Protein AF-A0A2D7XAL8-F1 (afdb_monomer)

Secondary structure (DSSP, 8-state):
-------TT--TTS-EEEEEEE--HHHHHTTSPTT-EE-SSSEEEEEEEEEEETTEEEEEEEEEEEEEETTEEEEEEEEEE-

Foldseek 3Di:
DPPPPQPVVRQPPWDKDKDKDADDPVVLQVLDDPQKDADDGRIKIWIWTWGDDPNDTDTKIWIWGWIDHPNRTDIDTSDMDD

Radius of gyration: 15.33 Å; Cα contacts (8 Å, |Δi|>4): 145; chains: 1; bounding box: 44×19×36 Å

Mean predicted aligned error: 5.29 Å

pLDDT: mean 90.18, std 12.81, range [41.91, 98.5]

Sequence (82 aa):
MSEHLTQPGETGGWPKLKVSYRTDPEKIAALLPPGLEPSGDPIVQINVYCVPILGEPEYGVSTKIGASFNGIDGLFCVGMGI

Structure (mmCIF, N/CA/C/O backbone):
data_AF-A0A2D7XAL8-F1
#
_entry.id   AF-A0A2D7XAL8-F1
#
loop_
_atom_site.group_PDB
_atom_site.id
_atom_site.type_symbol
_atom_site.label_atom_id
_atom_site.label_alt_id
_atom_site.label_comp_id
_atom_site.label_asym_id
_atom_site.label_entity_id
_atom_site.label_seq_id
_atom_site.pdbx_PDB_ins_code
_atom_site.Cartn_x
_atom_site.Cartn_y
_atom_site.Cartn_z
_atom_site.occupancy
_atom_site.B_iso_or_equiv
_atom_site.auth_seq_id
_atom_site.auth_comp_id
_atom_site.auth_asym_id
_atom_site.auth_atom_id
_atom_site.pdbx_PDB_model_num
ATOM 1 N N . MET A 1 1 ? 29.167 8.681 -19.697 1.00 41.91 1 MET A N 1
ATOM 2 C CA . MET A 1 1 ? 27.804 8.750 -19.132 1.00 41.91 1 MET A CA 1
ATOM 3 C C . MET A 1 1 ? 27.898 8.198 -17.726 1.00 41.91 1 MET A C 1
ATOM 5 O O . MET A 1 1 ? 28.354 7.075 -17.594 1.00 41.91 1 MET A O 1
ATOM 9 N N . SER A 1 2 ? 27.605 8.991 -16.695 1.00 47.41 2 SER A N 1
ATOM 10 C CA . SER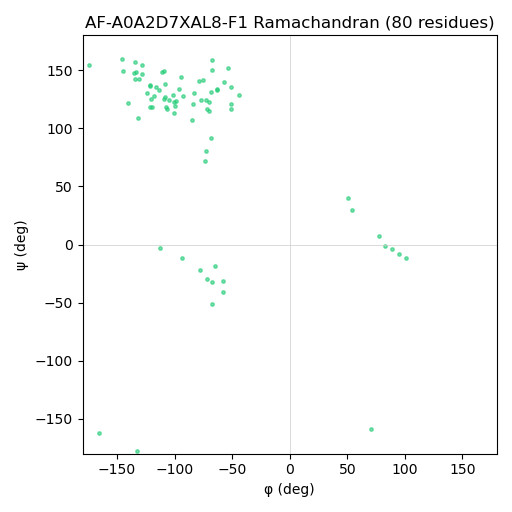 A 1 2 ? 27.585 8.464 -15.327 1.00 47.41 2 SER A CA 1
ATOM 11 C C . SER A 1 2 ? 26.374 7.548 -15.215 1.00 47.41 2 SER A C 1
ATOM 13 O O . SER A 1 2 ? 25.253 8.035 -15.366 1.00 47.41 2 SER A O 1
ATOM 15 N N . GLU A 1 3 ? 26.587 6.249 -15.011 1.00 55.50 3 GLU A N 1
ATOM 16 C CA . GLU A 1 3 ? 25.506 5.327 -14.666 1.00 55.50 3 GLU A CA 1
ATOM 17 C C . GLU A 1 3 ? 24.738 5.916 -13.478 1.00 55.50 3 GLU A C 1
ATOM 19 O O . GLU A 1 3 ? 25.302 6.140 -12.406 1.00 55.50 3 GLU A O 1
ATOM 24 N N . HIS A 1 4 ? 23.459 6.233 -13.678 1.00 56.91 4 HIS A N 1
ATOM 25 C CA . HIS A 1 4 ? 22.538 6.419 -12.565 1.00 56.91 4 HIS A CA 1
ATOM 26 C C . HIS A 1 4 ? 22.254 5.027 -12.008 1.00 56.91 4 HIS A C 1
ATOM 28 O O . HIS A 1 4 ? 21.261 4.396 -12.357 1.00 56.91 4 HIS A O 1
ATOM 34 N N . LEU A 1 5 ? 23.177 4.525 -11.189 1.00 57.06 5 LEU A N 1
ATOM 35 C CA . LEU A 1 5 ? 22.945 3.355 -10.357 1.00 57.06 5 LEU A CA 1
ATOM 36 C C . LEU A 1 5 ? 21.914 3.779 -9.308 1.00 57.06 5 LEU A C 1
ATOM 38 O O . LEU A 1 5 ? 22.264 4.338 -8.269 1.00 57.06 5 LEU A O 1
ATOM 42 N N . THR A 1 6 ? 20.630 3.578 -9.611 1.00 63.03 6 THR A N 1
ATOM 43 C CA . THR A 1 6 ? 19.581 3.512 -8.589 1.00 63.03 6 THR A CA 1
ATOM 44 C C . THR A 1 6 ? 20.110 2.650 -7.447 1.00 63.03 6 THR A C 1
ATOM 46 O O . THR A 1 6 ? 20.649 1.567 -7.694 1.00 63.03 6 THR A O 1
ATOM 49 N N . GLN A 1 7 ? 20.038 3.154 -6.211 1.00 72.81 7 GLN A N 1
ATOM 50 C CA . GLN A 1 7 ? 20.509 2.402 -5.047 1.00 72.81 7 GLN A CA 1
ATOM 51 C C . GLN A 1 7 ? 19.829 1.020 -5.019 1.00 72.81 7 GLN A C 1
ATOM 53 O O . GLN A 1 7 ? 18.723 0.884 -5.542 1.00 72.81 7 GLN A O 1
ATOM 58 N N . PRO A 1 8 ? 20.446 -0.024 -4.442 1.00 71.19 8 PRO A N 1
ATOM 59 C CA . PRO A 1 8 ? 19.788 -1.322 -4.324 1.00 71.19 8 PRO A CA 1
ATOM 60 C C . PRO A 1 8 ? 18.385 -1.186 -3.708 1.00 71.19 8 PRO A C 1
ATOM 62 O O . PRO A 1 8 ? 18.241 -0.670 -2.602 1.00 71.19 8 PRO A O 1
ATOM 65 N N . GLY A 1 9 ? 17.354 -1.621 -4.440 1.00 69.00 9 GLY A N 1
ATOM 66 C CA . GLY A 1 9 ? 15.948 -1.501 -4.028 1.00 69.00 9 GLY A CA 1
ATOM 67 C C . GLY A 1 9 ? 15.285 -0.144 -4.311 1.00 69.00 9 GLY A C 1
ATOM 68 O O . GLY A 1 9 ? 14.093 0.013 -4.041 1.00 69.00 9 GLY A O 1
ATOM 69 N N . GLU A 1 10 ? 16.008 0.824 -4.879 1.00 77.75 10 GLU A N 1
ATOM 70 C CA . GLU A 1 10 ? 15.453 2.110 -5.292 1.00 77.75 10 GLU A CA 1
ATOM 71 C C . GLU A 1 10 ? 14.576 1.929 -6.531 1.00 77.75 10 GLU A C 1
ATOM 73 O O . GLU A 1 10 ? 15.035 1.551 -7.609 1.00 77.75 10 GLU A O 1
ATOM 78 N N . THR A 1 11 ? 13.292 2.226 -6.365 1.00 74.81 11 THR A N 1
ATOM 79 C CA . THR A 1 11 ? 12.291 2.199 -7.443 1.00 74.81 11 THR A CA 1
ATOM 80 C C . THR A 1 11 ? 11.772 3.599 -7.777 1.00 74.81 11 THR A C 1
ATOM 82 O O . THR A 1 11 ? 10.983 3.770 -8.709 1.00 74.81 11 THR A O 1
ATOM 85 N N . GLY A 1 12 ? 12.213 4.625 -7.043 1.00 73.62 12 GLY A N 1
ATOM 86 C CA . GLY A 1 12 ? 11.946 6.025 -7.328 1.00 73.62 12 GLY A CA 1
ATOM 87 C C . GLY A 1 12 ? 12.561 6.447 -8.659 1.00 73.62 12 GLY A C 1
ATOM 88 O O . GLY A 1 12 ? 13.700 6.122 -8.978 1.00 73.62 12 GLY A O 1
ATOM 89 N N . GLY A 1 13 ? 11.769 7.160 -9.460 1.00 76.62 13 GLY A N 1
ATOM 90 C CA . GLY A 1 13 ? 12.136 7.576 -10.819 1.00 76.62 13 GLY A CA 1
ATOM 91 C C . GLY A 1 13 ? 11.515 6.725 -11.929 1.00 76.62 13 GLY A C 1
ATOM 92 O O . GLY A 1 13 ? 11.509 7.158 -13.079 1.00 76.62 13 GLY A O 1
ATOM 93 N N . TRP A 1 14 ? 10.918 5.576 -11.599 1.00 84.38 14 TRP A N 1
ATOM 94 C CA . TRP A 1 14 ? 10.226 4.725 -12.567 1.00 84.38 14 TRP A CA 1
ATOM 95 C C . TRP A 1 14 ? 8.720 5.016 -12.628 1.00 84.38 14 TRP A C 1
ATOM 97 O O . TRP A 1 14 ? 8.101 5.334 -11.604 1.00 84.38 14 TRP A O 1
ATOM 107 N N . PRO A 1 15 ? 8.103 4.939 -13.822 1.00 84.50 15 PRO A N 1
ATOM 108 C CA . PRO A 1 15 ? 6.692 5.248 -13.989 1.00 84.50 15 PRO A CA 1
ATOM 109 C C . PRO A 1 15 ? 5.816 4.272 -13.196 1.00 84.50 15 PRO A C 1
ATOM 111 O O . PRO A 1 15 ? 5.974 3.051 -13.253 1.00 84.50 15 PRO A O 1
ATOM 114 N N . LYS A 1 16 ? 4.850 4.837 -12.469 1.00 91.38 16 LYS A N 1
ATOM 115 C CA . LYS A 1 16 ? 3.862 4.099 -11.682 1.00 91.38 16 LYS A CA 1
ATOM 116 C C . LYS A 1 16 ? 2.503 4.766 -11.811 1.00 91.38 16 LYS A C 1
ATOM 118 O O . LYS A 1 16 ? 2.341 5.928 -11.437 1.00 91.38 16 LYS A O 1
ATOM 123 N N . LEU A 1 17 ? 1.516 4.016 -12.285 1.00 94.75 17 LEU A N 1
ATOM 124 C CA . LEU A 1 17 ? 0.119 4.424 -12.232 1.00 94.75 17 LEU A CA 1
ATOM 125 C C . LEU A 1 17 ? -0.442 4.054 -10.860 1.00 94.75 17 LEU A C 1
ATOM 127 O O . LEU A 1 17 ? -0.449 2.881 -10.498 1.00 94.75 17 LEU A O 1
ATOM 131 N N . LYS A 1 18 ? -0.935 5.043 -10.111 1.00 96.19 18 LYS A N 1
ATOM 132 C CA . LYS A 1 18 ? -1.674 4.825 -8.863 1.00 96.19 18 LYS A CA 1
ATOM 133 C C . LYS A 1 18 ? -3.152 5.114 -9.083 1.00 96.19 18 LYS A C 1
ATOM 135 O O . LYS A 1 18 ? -3.523 6.255 -9.343 1.00 96.19 18 LYS A O 1
ATOM 140 N N . VAL A 1 19 ? -3.986 4.098 -8.904 1.00 98.06 19 VAL A N 1
ATOM 141 C CA . VAL A 1 19 ? -5.443 4.222 -8.843 1.00 98.06 19 VAL A CA 1
ATOM 142 C C . VAL A 1 19 ? -5.859 4.172 -7.378 1.00 98.06 19 VAL A C 1
ATOM 144 O O . VAL A 1 19 ? -5.455 3.278 -6.638 1.00 98.06 19 VAL A O 1
ATOM 147 N N . SER A 1 20 ? -6.649 5.149 -6.943 1.00 98.31 20 SER A N 1
ATOM 148 C CA . SER A 1 20 ? -7.195 5.205 -5.587 1.00 98.31 20 SER A CA 1
ATOM 149 C C . SER A 1 20 ? -8.710 5.221 -5.660 1.00 98.31 20 SER A C 1
ATOM 151 O O . SER A 1 20 ? -9.279 6.073 -6.340 1.00 98.31 20 SER A O 1
ATOM 153 N N . TYR A 1 21 ? -9.356 4.287 -4.968 1.00 98.25 21 TYR A N 1
ATOM 154 C CA . TYR A 1 21 ? -10.812 4.222 -4.905 1.00 98.25 21 TYR A CA 1
ATOM 155 C C . TYR A 1 21 ? -11.286 3.974 -3.477 1.00 98.25 21 TYR A C 1
ATOM 157 O O . TYR A 1 21 ? -10.614 3.309 -2.689 1.00 98.25 21 TYR A O 1
ATOM 165 N N . ARG A 1 22 ? -12.449 4.537 -3.146 1.00 98.44 22 ARG A N 1
ATOM 166 C CA . ARG A 1 22 ? -13.092 4.345 -1.846 1.00 98.44 22 ARG A CA 1
ATOM 167 C C . ARG A 1 22 ? -13.803 3.000 -1.795 1.00 98.44 22 ARG A C 1
ATOM 169 O O . ARG A 1 22 ? -14.430 2.601 -2.771 1.00 98.44 22 ARG A O 1
ATOM 176 N N . THR A 1 23 ? -13.718 2.335 -0.652 1.00 98.06 23 THR A N 1
ATOM 177 C CA . THR A 1 23 ? -14.370 1.051 -0.387 1.00 98.06 23 THR A CA 1
ATOM 178 C C . THR A 1 23 ? -15.085 1.077 0.968 1.00 98.06 23 THR A C 1
ATOM 180 O O . THR A 1 23 ? -15.116 2.099 1.652 1.00 98.06 23 THR A O 1
ATOM 183 N N . ASP A 1 24 ? -15.676 -0.053 1.336 1.00 98.25 24 ASP A N 1
ATOM 184 C CA . ASP A 1 24 ? -16.263 -0.301 2.648 1.00 98.25 24 ASP A CA 1
ATOM 185 C C . ASP A 1 24 ? -15.155 -0.430 3.725 1.00 98.25 24 ASP A C 1
ATOM 187 O O . ASP A 1 24 ? -14.271 -1.288 3.583 1.00 98.25 24 ASP A O 1
ATOM 191 N N . PRO A 1 25 ? -15.171 0.401 4.790 1.00 98.19 25 PRO A N 1
ATOM 192 C CA . PRO A 1 25 ? -14.181 0.344 5.867 1.00 98.19 25 PRO A CA 1
ATOM 193 C C . PRO A 1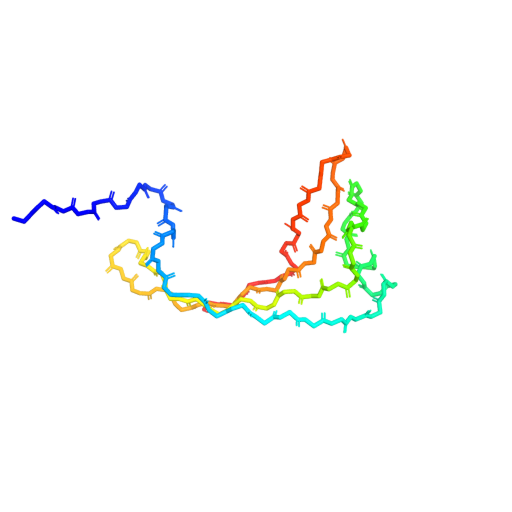 25 ? -14.121 -1.021 6.569 1.00 98.19 25 PRO A C 1
ATOM 195 O O . PRO A 1 25 ? -13.037 -1.446 6.971 1.00 98.19 25 PRO A O 1
ATOM 198 N N . GLU A 1 26 ? -15.235 -1.754 6.663 1.00 97.94 26 GLU A N 1
ATOM 199 C CA . GLU A 1 26 ? -15.253 -3.078 7.299 1.00 97.94 26 GLU A CA 1
ATOM 200 C C . GLU A 1 26 ? -14.457 -4.106 6.485 1.00 97.94 26 GLU A C 1
ATOM 202 O O . GLU A 1 26 ? -13.810 -4.992 7.045 1.00 97.94 26 GLU A O 1
ATOM 207 N N . LYS A 1 27 ? -14.438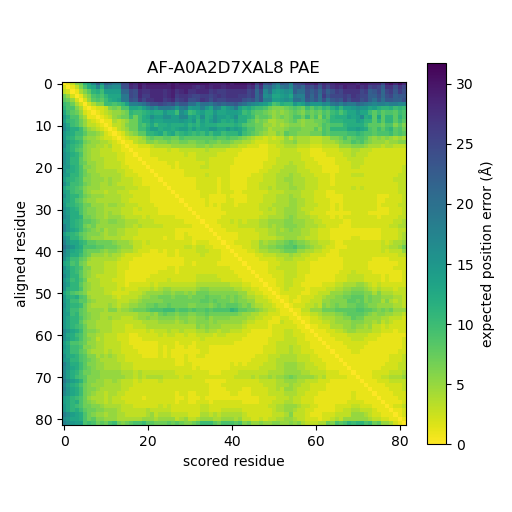 -3.967 5.152 1.00 97.75 27 LYS A N 1
ATOM 208 C CA . LYS A 1 27 ? -13.646 -4.843 4.274 1.00 97.75 27 LYS A CA 1
ATOM 209 C C . LYS A 1 27 ? -12.152 -4.578 4.385 1.00 97.75 27 LYS A C 1
ATOM 211 O O . LYS A 1 27 ? -11.376 -5.507 4.202 1.00 97.75 27 LYS A O 1
ATOM 216 N N . ILE A 1 28 ? -11.748 -3.346 4.694 1.00 97.75 28 ILE A N 1
ATOM 217 C CA . ILE A 1 28 ? -10.346 -3.025 4.993 1.00 97.75 28 ILE A CA 1
ATOM 218 C C . ILE A 1 28 ? -9.935 -3.694 6.301 1.00 97.75 28 ILE A C 1
ATOM 220 O O . ILE A 1 28 ? -8.947 -4.422 6.317 1.00 97.75 28 ILE A O 1
ATOM 224 N N . ALA A 1 29 ? -10.720 -3.509 7.366 1.00 97.19 29 ALA A N 1
ATOM 225 C CA . ALA A 1 29 ? -10.425 -4.097 8.670 1.00 97.19 29 ALA A CA 1
ATOM 226 C C . ALA A 1 29 ? -10.315 -5.629 8.611 1.00 97.19 29 ALA A C 1
ATOM 228 O O . ALA A 1 29 ? -9.388 -6.200 9.175 1.00 97.19 29 ALA A O 1
ATOM 229 N N . ALA A 1 30 ? -11.198 -6.292 7.857 1.00 97.69 30 ALA A N 1
ATOM 230 C CA . ALA A 1 30 ? -11.193 -7.748 7.704 1.00 97.69 30 ALA A CA 1
ATOM 231 C C . ALA A 1 30 ? -9.945 -8.320 6.997 1.00 97.69 30 ALA A C 1
ATOM 233 O O . ALA A 1 30 ? -9.695 -9.520 7.091 1.00 97.69 30 ALA A O 1
ATOM 234 N N . LEU A 1 31 ? -9.187 -7.494 6.266 1.00 97.00 31 LEU A N 1
ATOM 235 C CA . LEU A 1 31 ? -7.972 -7.909 5.553 1.00 97.00 31 LEU A CA 1
ATOM 236 C C . LEU A 1 31 ? -6.693 -7.703 6.372 1.00 97.00 31 LEU A C 1
ATOM 238 O O . LEU A 1 31 ? -5.631 -8.175 5.961 1.00 97.00 31 LEU A O 1
ATOM 242 N N . LEU A 1 32 ? -6.769 -6.984 7.493 1.00 97.62 32 LEU A N 1
ATOM 243 C CA . LEU A 1 32 ? -5.602 -6.703 8.315 1.00 97.62 32 LEU A CA 1
ATOM 244 C C . LEU A 1 32 ? -5.305 -7.882 9.253 1.00 97.62 32 LEU A C 1
ATOM 246 O O . LEU A 1 32 ? -6.206 -8.378 9.933 1.00 97.62 32 LEU A O 1
ATOM 250 N N . PRO A 1 33 ? -4.048 -8.358 9.306 1.00 96.94 33 PRO A N 1
ATOM 251 C CA . PRO A 1 33 ? -3.643 -9.356 10.284 1.00 96.94 33 PRO A CA 1
ATOM 252 C C . PRO A 1 33 ? -3.665 -8.776 11.711 1.00 96.94 33 PRO A C 1
ATOM 254 O O . PRO A 1 33 ? -3.547 -7.560 11.887 1.00 96.94 33 PRO A O 1
ATOM 257 N N . PRO A 1 34 ? -3.741 -9.636 12.746 1.00 97.12 34 PRO A N 1
ATOM 258 C CA . PRO A 1 34 ? -3.658 -9.198 14.135 1.00 97.12 34 PRO A CA 1
ATOM 259 C C . PRO A 1 34 ? -2.434 -8.312 14.403 1.00 97.12 34 PRO A C 1
ATOM 261 O O . PRO A 1 34 ? -1.320 -8.637 13.987 1.00 97.12 34 PRO A O 1
ATOM 264 N N . GLY A 1 35 ? -2.646 -7.214 15.131 1.00 96.62 35 GLY A N 1
ATOM 265 C CA . GLY A 1 35 ? -1.614 -6.224 15.452 1.00 96.62 35 GLY A CA 1
ATOM 266 C C . GLY A 1 35 ? -1.560 -5.025 14.499 1.00 96.62 35 GLY A C 1
ATOM 267 O O . GLY A 1 35 ? -0.845 -4.073 14.801 1.00 96.62 35 GLY A O 1
ATOM 268 N N . LEU A 1 36 ? -2.312 -5.043 13.393 1.00 98.19 36 LEU A N 1
ATOM 269 C CA . LEU A 1 36 ? -2.535 -3.880 12.533 1.00 98.19 36 LEU A CA 1
ATOM 270 C C . LEU A 1 36 ? -3.963 -3.358 12.686 1.00 98.19 36 LEU A C 1
ATOM 272 O O . LEU A 1 36 ? -4.914 -4.132 12.671 1.00 98.19 36 LEU A O 1
ATOM 276 N N . GLU A 1 37 ? -4.099 -2.037 12.749 1.00 98.12 37 GLU A N 1
ATOM 277 C CA . GLU A 1 37 ? -5.391 -1.347 12.802 1.00 98.12 37 GLU A CA 1
ATOM 278 C C . GLU A 1 37 ? -5.647 -0.586 11.493 1.00 98.12 37 GLU A C 1
ATOM 280 O O . GLU A 1 37 ? -4.688 -0.107 10.882 1.00 98.12 37 GLU A O 1
ATOM 285 N N . PRO A 1 38 ? -6.899 -0.430 11.027 1.00 97.56 38 PRO A N 1
ATOM 286 C CA . PRO A 1 38 ? -7.201 0.434 9.888 1.00 97.56 38 PRO A CA 1
ATOM 287 C C . PRO A 1 38 ? -6.721 1.868 10.133 1.00 97.56 38 PRO A C 1
ATOM 289 O O . PRO A 1 38 ? -6.875 2.399 11.231 1.00 97.56 38 PRO A O 1
ATOM 292 N N . SER A 1 39 ? -6.172 2.513 9.102 1.00 97.62 39 SER A N 1
ATOM 293 C CA . SER A 1 39 ? -5.700 3.899 9.194 1.00 97.62 39 SER A CA 1
ATOM 294 C C . SER A 1 39 ? -6.136 4.745 8.000 1.00 97.62 39 SER A C 1
ATOM 296 O O . SER A 1 39 ? -6.147 4.273 6.860 1.00 97.62 39 SER A O 1
ATOM 298 N N . GLY A 1 40 ? -6.463 6.011 8.272 1.00 96.56 40 GLY A N 1
ATOM 299 C CA . GLY A 1 40 ? -6.884 6.996 7.279 1.00 96.56 40 GLY A CA 1
ATOM 300 C C . GLY A 1 40 ? -8.270 6.738 6.680 1.00 96.56 40 GLY A C 1
ATOM 301 O O . GLY A 1 40 ? -9.116 6.056 7.258 1.00 96.56 40 GLY A O 1
ATOM 302 N N . ASP A 1 41 ? -8.507 7.320 5.504 1.00 97.69 41 ASP A N 1
ATOM 303 C CA . ASP A 1 41 ? -9.735 7.097 4.741 1.00 97.69 41 ASP A CA 1
ATOM 304 C C . ASP A 1 41 ? -9.807 5.653 4.215 1.00 97.69 41 ASP A C 1
ATOM 306 O O . ASP A 1 41 ? -8.772 5.083 3.857 1.00 97.69 41 ASP A O 1
ATOM 310 N N . PRO A 1 42 ? -11.016 5.079 4.042 1.00 97.69 42 PRO A N 1
ATOM 311 C CA . PRO A 1 42 ? -11.189 3.730 3.515 1.00 97.69 42 PRO A CA 1
ATOM 312 C C . PRO A 1 42 ? -10.921 3.673 2.002 1.00 97.69 42 PRO A C 1
ATOM 314 O O . PRO A 1 42 ? -11.832 3.563 1.178 1.00 97.69 42 PRO A O 1
ATOM 317 N N . ILE A 1 43 ? -9.647 3.793 1.634 1.00 98.44 43 ILE A N 1
ATOM 318 C CA . ILE A 1 43 ? -9.140 3.835 0.266 1.00 98.44 43 ILE A CA 1
ATOM 319 C C . ILE A 1 43 ? -8.293 2.596 -0.004 1.00 98.44 43 ILE A C 1
ATOM 321 O O . ILE A 1 43 ? -7.372 2.270 0.743 1.00 98.44 43 ILE A O 1
ATOM 325 N N . VAL A 1 44 ? -8.551 1.965 -1.144 1.00 98.31 44 VAL A N 1
ATOM 326 C CA . VAL A 1 44 ? -7.656 0.970 -1.730 1.00 98.31 44 VAL A CA 1
ATOM 327 C C . VAL A 1 44 ? -6.780 1.661 -2.769 1.00 98.31 44 VAL A C 1
ATOM 329 O O . VAL A 1 44 ? -7.264 2.435 -3.601 1.00 98.31 44 VAL A O 1
ATOM 332 N N . GLN A 1 45 ? -5.480 1.378 -2.728 1.00 98.19 45 GLN A N 1
ATOM 333 C CA . GLN A 1 45 ? -4.514 1.812 -3.729 1.00 98.19 45 GLN A CA 1
ATOM 334 C C . GLN A 1 45 ? -4.100 0.628 -4.595 1.00 98.19 45 GLN A C 1
ATOM 336 O O . GLN A 1 45 ? -3.458 -0.299 -4.107 1.00 98.19 45 GLN A O 1
ATOM 341 N N . ILE A 1 46 ? -4.417 0.694 -5.885 1.00 98.06 46 ILE A N 1
ATOM 342 C CA . ILE A 1 46 ? -3.880 -0.219 -6.893 1.00 98.06 46 ILE A CA 1
ATOM 343 C C . ILE A 1 46 ? -2.750 0.517 -7.603 1.00 98.06 46 ILE A C 1
ATOM 345 O O . ILE A 1 46 ? -2.968 1.569 -8.206 1.00 98.06 46 ILE A O 1
ATOM 349 N N . ASN A 1 47 ? -1.538 -0.020 -7.525 1.00 95.50 47 ASN A N 1
ATOM 350 C CA . ASN A 1 47 ? -0.384 0.517 -8.230 1.00 95.50 47 ASN A CA 1
ATOM 351 C C . ASN A 1 47 ? 0.006 -0.426 -9.356 1.00 95.50 47 ASN A C 1
ATOM 353 O O . ASN A 1 47 ? 0.292 -1.581 -9.067 1.00 95.50 47 ASN A O 1
ATOM 357 N N . VAL A 1 48 ? 0.091 0.077 -10.582 1.00 96.12 48 VAL A N 1
ATOM 358 C CA . VAL A 1 48 ? 0.681 -0.622 -11.730 1.00 96.12 48 VAL A CA 1
ATOM 359 C C . VAL A 1 48 ? 2.043 0.007 -11.992 1.00 96.12 48 VAL A C 1
ATOM 361 O O . VAL A 1 48 ? 2.133 1.229 -12.137 1.00 96.12 48 VAL A O 1
ATOM 364 N N . TYR A 1 49 ? 3.102 -0.794 -12.003 1.00 92.25 49 TYR A N 1
ATOM 365 C CA . TYR A 1 49 ? 4.477 -0.313 -12.098 1.00 92.25 49 TYR A CA 1
ATOM 366 C C . TYR A 1 49 ? 5.300 -1.110 -13.111 1.00 92.25 49 TYR A C 1
ATOM 368 O O . TYR A 1 49 ? 4.994 -2.259 -13.424 1.00 92.25 49 TYR A O 1
ATOM 376 N N . CYS A 1 50 ? 6.361 -0.471 -13.599 1.00 90.94 50 CYS A N 1
ATOM 377 C CA . CYS A 1 50 ? 7.425 -1.087 -14.382 1.00 90.94 50 CYS A CA 1
ATOM 378 C C . CYS A 1 50 ? 8.753 -0.623 -13.782 1.00 90.94 50 CYS A C 1
ATOM 380 O O . CYS A 1 50 ? 9.082 0.558 -13.900 1.00 90.94 50 CYS A O 1
ATOM 382 N 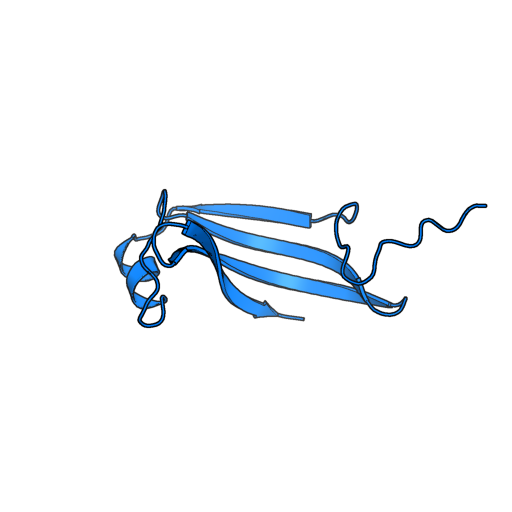N . VAL A 1 51 ? 9.486 -1.515 -13.114 1.00 89.00 51 VAL A N 1
ATOM 383 C CA . VAL A 1 51 ? 10.745 -1.188 -12.417 1.00 89.00 51 VAL A CA 1
ATOM 384 C C . VAL A 1 51 ? 11.856 -2.152 -12.843 1.00 89.00 51 VAL A C 1
ATOM 386 O O . VAL A 1 51 ? 11.564 -3.311 -13.126 1.00 89.00 51 VAL A O 1
ATOM 389 N N . PRO A 1 52 ? 13.123 -1.715 -12.915 1.00 85.62 52 PRO A N 1
ATOM 390 C CA . PRO A 1 52 ? 14.235 -2.597 -13.233 1.00 85.62 52 PRO A CA 1
ATOM 391 C C . PRO A 1 52 ? 14.599 -3.440 -12.010 1.00 85.62 52 PRO A C 1
ATOM 393 O O . PRO A 1 52 ? 14.949 -2.910 -10.956 1.00 85.62 52 PRO A O 1
ATOM 396 N N . ILE A 1 53 ? 14.591 -4.757 -12.166 1.00 83.25 53 ILE A N 1
ATOM 397 C CA . ILE A 1 53 ? 15.064 -5.713 -11.169 1.00 83.25 53 ILE A CA 1
ATOM 398 C C . ILE A 1 53 ? 16.200 -6.507 -11.805 1.00 83.25 53 ILE A C 1
ATOM 400 O O . ILE A 1 53 ? 16.021 -7.160 -12.826 1.00 83.25 53 ILE A O 1
ATOM 404 N N . LEU A 1 54 ? 17.401 -6.414 -11.224 1.00 83.19 54 LEU A N 1
ATOM 405 C CA . LEU A 1 54 ? 18.612 -7.076 -11.739 1.00 83.19 54 LEU A CA 1
ATOM 406 C C . LEU A 1 54 ? 18.932 -6.756 -13.217 1.00 83.19 54 LEU A C 1
ATOM 408 O O . LEU A 1 54 ? 19.543 -7.563 -13.908 1.00 83.19 54 LEU A O 1
ATOM 412 N N . GLY A 1 55 ? 18.547 -5.567 -13.689 1.00 79.19 55 GLY A N 1
ATOM 413 C CA . GLY A 1 55 ? 18.759 -5.129 -15.075 1.00 79.19 55 GLY A CA 1
ATOM 414 C C . GLY A 1 55 ? 17.640 -5.510 -16.049 1.00 79.19 55 GLY A C 1
ATOM 415 O O . GLY A 1 55 ? 17.674 -5.057 -17.188 1.00 79.19 55 GLY A O 1
ATOM 416 N N . GLU A 1 56 ? 16.630 -6.257 -15.600 1.00 84.06 56 GLU A N 1
ATOM 417 C CA . GLU A 1 56 ? 15.477 -6.677 -16.403 1.00 84.06 56 GLU A CA 1
ATOM 418 C C . GLU A 1 56 ? 14.196 -5.948 -15.965 1.00 84.06 56 GLU A C 1
ATOM 420 O O . GLU A 1 56 ? 14.064 -5.587 -14.791 1.00 84.06 56 GLU A O 1
ATOM 425 N N . PRO A 1 57 ? 13.233 -5.695 -16.869 1.00 86.75 57 PRO A N 1
ATOM 426 C CA . PRO A 1 57 ? 11.975 -5.066 -16.493 1.00 86.75 57 PRO A CA 1
ATOM 427 C C . PRO A 1 57 ? 11.084 -6.036 -15.704 1.00 86.75 57 PRO A C 1
ATOM 429 O O . PRO A 1 57 ? 10.714 -7.098 -16.200 1.00 86.75 57 PRO A O 1
ATOM 432 N N . GLU A 1 58 ? 10.670 -5.631 -14.505 1.00 90.12 58 GLU A N 1
ATOM 433 C CA . GLU A 1 58 ? 9.577 -6.260 -13.766 1.00 90.12 58 GLU A CA 1
ATOM 434 C C . GLU A 1 58 ? 8.302 -5.426 -13.928 1.00 90.12 58 GLU A C 1
ATOM 436 O O . GLU A 1 58 ? 8.260 -4.236 -13.584 1.00 90.12 58 GLU A O 1
ATOM 441 N N . TYR A 1 59 ? 7.253 -6.065 -14.441 1.00 92.00 59 TYR A N 1
ATOM 442 C CA . TYR A 1 59 ? 5.916 -5.492 -14.535 1.00 92.00 59 TYR A CA 1
ATOM 443 C C . TYR A 1 59 ? 5.098 -6.012 -13.372 1.00 92.00 59 TYR A C 1
ATOM 445 O O . TYR A 1 59 ? 4.949 -7.218 -13.224 1.00 92.00 59 TYR A O 1
ATOM 453 N N . GLY A 1 60 ? 4.541 -5.119 -12.565 1.00 93.44 60 GLY A N 1
ATOM 454 C CA . GLY A 1 60 ? 3.802 -5.575 -11.404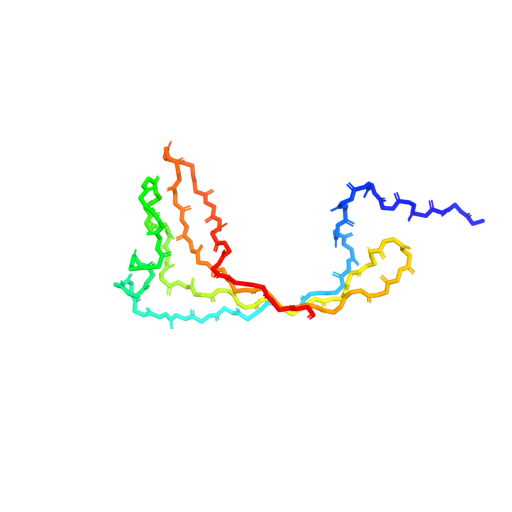 1.00 93.44 60 GLY A CA 1
ATOM 455 C C . GLY A 1 60 ? 2.615 -4.715 -11.043 1.00 93.44 60 GLY A C 1
ATOM 456 O O . GLY A 1 60 ? 2.489 -3.543 -11.418 1.00 93.44 60 GLY A O 1
ATOM 457 N N . VAL A 1 61 ? 1.725 -5.338 -10.283 1.00 96.50 61 VAL A N 1
ATOM 458 C CA . VAL A 1 61 ? 0.567 -4.703 -9.672 1.00 96.50 61 VAL A CA 1
ATOM 459 C C . VAL A 1 61 ? 0.629 -4.941 -8.174 1.00 96.50 61 VAL A C 1
ATOM 461 O O . VAL A 1 61 ? 0.778 -6.073 -7.736 1.00 96.50 61 VAL A O 1
ATOM 464 N N . SER A 1 62 ? 0.477 -3.892 -7.367 1.00 96.06 62 SER A N 1
ATOM 465 C CA . SER A 1 62 ? 0.313 -4.031 -5.914 1.00 96.06 62 SER A CA 1
ATOM 466 C C . SER A 1 62 ? -0.993 -3.408 -5.455 1.00 96.06 62 SER A C 1
ATOM 468 O O . SER A 1 62 ? -1.331 -2.294 -5.857 1.00 96.06 62 SER A O 1
ATOM 470 N N . THR A 1 63 ? -1.702 -4.115 -4.581 1.00 98.12 63 THR A N 1
ATOM 471 C CA . THR A 1 63 ? -2.921 -3.623 -3.936 1.00 98.12 63 THR A CA 1
ATOM 472 C C . THR A 1 63 ? -2.611 -3.331 -2.477 1.00 98.12 63 THR A C 1
ATOM 474 O O . THR A 1 63 ? -2.052 -4.175 -1.775 1.00 98.12 63 THR A O 1
ATOM 477 N N . LYS A 1 64 ? -2.930 -2.119 -2.020 1.00 98.19 64 LYS A N 1
ATOM 478 C CA . LYS A 1 64 ? -2.587 -1.642 -0.678 1.00 98.19 64 LYS A CA 1
ATOM 479 C C . LYS A 1 64 ? -3.769 -0.966 0.004 1.00 98.19 64 LYS A C 1
ATOM 481 O O . LYS A 1 64 ? -4.574 -0.317 -0.663 1.00 98.19 64 LYS A O 1
ATOM 486 N N . ILE A 1 65 ? -3.824 -1.080 1.325 1.00 98.50 65 ILE A N 1
ATOM 487 C CA . ILE A 1 65 ? -4.812 -0.437 2.203 1.00 98.50 65 ILE A CA 1
ATOM 488 C C . ILE A 1 65 ? -4.100 0.317 3.328 1.0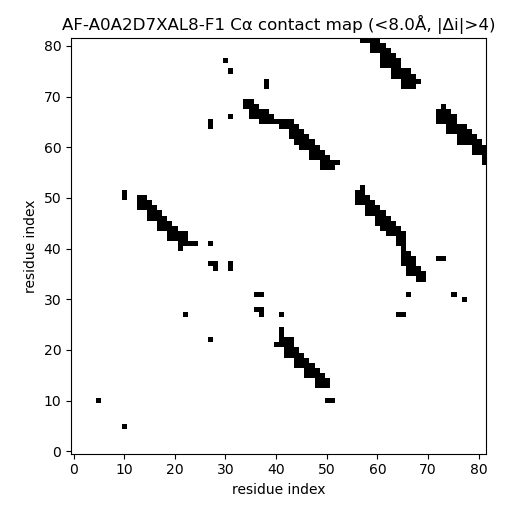0 98.50 65 ILE A C 1
ATOM 490 O O . ILE A 1 65 ? -2.960 -0.009 3.661 1.00 98.50 65 ILE A O 1
ATOM 494 N N . GLY A 1 66 ? -4.744 1.340 3.889 1.00 98.31 66 GLY A N 1
ATOM 495 C CA . GLY A 1 66 ? -4.210 2.071 5.039 1.00 98.31 66 GLY A CA 1
ATOM 496 C C . GLY A 1 66 ? -4.195 1.202 6.296 1.00 98.31 66 GLY A C 1
ATOM 497 O O . GLY A 1 66 ? -5.195 0.555 6.610 1.00 98.31 66 GLY A O 1
ATOM 498 N N . ALA A 1 67 ? -3.064 1.180 7.000 1.00 98.44 67 ALA A N 1
ATOM 499 C CA . ALA A 1 67 ? -2.889 0.423 8.235 1.00 98.44 67 ALA A CA 1
ATOM 500 C C . ALA A 1 67 ? -1.974 1.168 9.215 1.00 98.44 67 ALA A C 1
ATOM 502 O O . ALA A 1 67 ? -1.054 1.865 8.789 1.00 98.44 67 ALA A O 1
ATOM 503 N N . SER A 1 68 ? -2.200 0.987 10.512 1.00 98.50 68 SER A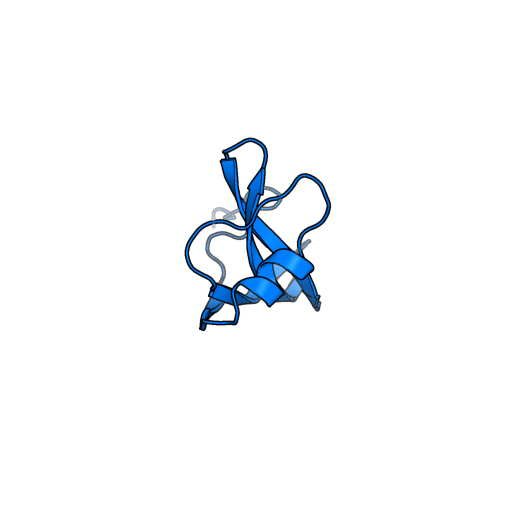 N 1
ATOM 504 C CA . SER A 1 68 ? -1.368 1.501 11.597 1.00 98.50 68 SER A CA 1
ATOM 505 C C . SER A 1 68 ? -0.762 0.345 12.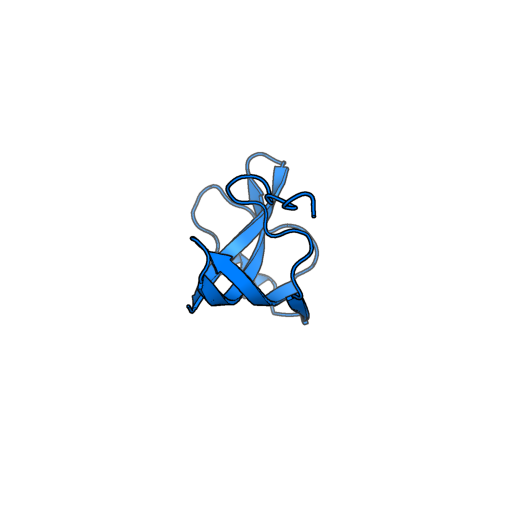386 1.00 98.50 68 SER A C 1
ATOM 507 O O . SER A 1 68 ? -1.458 -0.616 12.717 1.00 98.50 68 SER A O 1
ATOM 509 N N . PHE A 1 69 ? 0.528 0.442 12.710 1.00 98.06 69 PHE A N 1
ATOM 510 C CA . PHE A 1 69 ? 1.220 -0.478 13.616 1.00 98.06 69 PHE A CA 1
ATOM 511 C C . PHE A 1 69 ? 1.799 0.313 14.784 1.00 98.06 69 PHE A C 1
ATOM 513 O O . PHE A 1 69 ? 2.643 1.182 14.575 1.00 98.06 69 PHE A O 1
ATOM 520 N N . ASN A 1 70 ? 1.363 0.029 16.014 1.00 97.06 70 ASN A N 1
ATOM 521 C CA . ASN A 1 70 ? 1.807 0.754 17.214 1.00 97.06 70 ASN A CA 1
ATOM 522 C C . ASN A 1 70 ? 1.707 2.290 17.078 1.00 97.06 70 ASN A C 1
ATOM 524 O O . ASN A 1 70 ? 2.598 3.021 17.507 1.00 97.06 70 ASN A O 1
ATOM 528 N N . GLY A 1 71 ? 0.627 2.776 16.454 1.00 96.62 71 GLY A N 1
ATOM 529 C CA . GLY A 1 71 ? 0.385 4.204 16.224 1.00 96.62 71 GLY A CA 1
ATOM 530 C C . GLY A 1 71 ? 1.184 4.819 15.070 1.00 96.62 71 GLY A C 1
ATOM 531 O O . GLY A 1 71 ? 1.161 6.036 14.905 1.00 96.62 71 GLY A O 1
ATOM 532 N N . ILE A 1 72 ? 1.898 4.009 14.282 1.00 98.06 72 ILE A N 1
ATOM 533 C CA . ILE A 1 72 ? 2.625 4.452 13.090 1.00 98.06 72 ILE A CA 1
ATOM 534 C C . ILE A 1 72 ? 1.797 4.120 11.854 1.00 98.06 72 ILE A C 1
ATOM 536 O O . ILE A 1 72 ? 1.623 2.949 11.511 1.00 98.06 72 ILE A O 1
ATOM 540 N N . ASP A 1 73 ? 1.324 5.160 11.174 1.00 98.12 73 ASP A N 1
ATOM 541 C CA . ASP A 1 73 ? 0.527 5.031 9.959 1.00 98.12 73 ASP A CA 1
ATOM 542 C C . ASP A 1 73 ? 1.370 4.656 8.737 1.00 98.12 73 ASP A C 1
ATOM 544 O O . ASP A 1 73 ? 2.480 5.150 8.522 1.00 98.12 73 ASP A O 1
ATOM 548 N N . GLY A 1 74 ? 0.803 3.800 7.891 1.00 97.31 74 GLY A N 1
ATOM 549 C CA . GLY A 1 74 ? 1.418 3.339 6.659 1.00 97.31 74 GLY A CA 1
ATOM 550 C C . GLY A 1 74 ? 0.432 2.643 5.724 1.00 97.31 74 GLY A C 1
ATOM 551 O O . GLY A 1 74 ? -0.788 2.782 5.820 1.00 97.31 74 GLY A O 1
ATOM 552 N N . LEU A 1 75 ? 0.988 1.893 4.771 1.00 97.12 75 LEU A N 1
ATOM 553 C CA . LEU A 1 75 ? 0.228 1.097 3.811 1.00 97.12 75 LEU A CA 1
ATOM 554 C C . LEU A 1 75 ? 0.562 -0.382 3.988 1.00 97.12 75 LEU A C 1
ATOM 556 O O . LEU A 1 75 ? 1.727 -0.769 3.901 1.00 97.12 75 LEU A O 1
ATOM 560 N N . PHE A 1 76 ? -0.463 -1.211 4.145 1.00 97.75 76 PHE A N 1
ATOM 561 C CA . PHE A 1 76 ? -0.341 -2.661 4.122 1.00 97.75 76 PHE A CA 1
ATOM 562 C C . PHE A 1 76 ? -0.581 -3.187 2.704 1.00 97.75 76 PHE A C 1
ATOM 564 O O . PHE A 1 76 ? -1.582 -2.846 2.072 1.00 97.75 76 PHE A O 1
ATOM 571 N N . CYS A 1 77 ? 0.343 -3.998 2.185 1.00 97.25 77 CYS A N 1
ATOM 572 C CA . CYS A 1 77 ? 0.207 -4.633 0.876 1.00 97.25 77 CYS A CA 1
ATOM 573 C C . CYS A 1 77 ? -0.592 -5.931 1.018 1.00 97.25 77 CYS A C 1
ATOM 575 O O . CYS A 1 77 ? -0.076 -6.914 1.540 1.00 97.25 77 CYS A O 1
ATOM 577 N N . VAL A 1 78 ? -1.841 -5.930 0.550 1.00 96.94 78 VAL A N 1
ATOM 578 C CA . VAL A 1 78 ? -2.721 -7.111 0.608 1.00 96.94 78 VAL A CA 1
ATOM 579 C C . VAL A 1 78 ? -2.395 -8.135 -0.476 1.00 96.94 78 VAL A C 1
ATOM 581 O O . VAL A 1 78 ? -2.731 -9.305 -0.338 1.00 96.94 78 VAL A O 1
ATOM 584 N N . GLY A 1 79 ? -1.736 -7.714 -1.556 1.00 96.12 79 GLY A N 1
ATOM 585 C CA . GLY A 1 79 ? -1.336 -8.620 -2.622 1.00 96.12 79 GLY A CA 1
ATOM 586 C C . GLY A 1 79 ? -0.488 -7.944 -3.687 1.00 96.12 79 GLY A C 1
ATOM 587 O O . GLY A 1 79 ? -0.585 -6.732 -3.910 1.00 96.12 79 GLY A O 1
ATOM 588 N N . MET A 1 80 ? 0.329 -8.759 -4.351 1.00 94.69 80 MET A N 1
ATOM 589 C CA . MET A 1 80 ? 1.144 -8.375 -5.499 1.00 94.69 80 MET A CA 1
ATOM 590 C C . MET A 1 80 ? 0.956 -9.390 -6.629 1.00 94.69 80 MET A C 1
ATOM 592 O O . MET A 1 80 ? 0.822 -10.583 -6.363 1.00 94.69 80 MET A O 1
ATOM 596 N N . GLY A 1 81 ? 0.939 -8.908 -7.867 1.00 92.69 81 GLY A N 1
ATOM 597 C CA . GLY A 1 81 ? 1.031 -9.715 -9.083 1.00 92.69 81 GLY A CA 1
ATOM 598 C C . GLY A 1 81 ? 2.247 -9.267 -9.886 1.00 92.69 81 GLY A C 1
ATOM 599 O O . GLY A 1 81 ? 2.490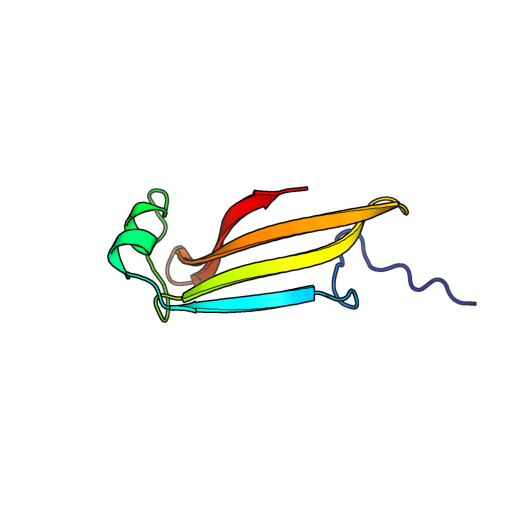 -8.062 -9.961 1.00 92.69 81 GLY A O 1
ATOM 600 N N . ILE A 1 82 ? 3.000 -10.230 -10.419 1.00 86.69 82 ILE A N 1
ATOM 601 C CA . ILE A 1 82 ? 4.274 -10.065 -11.132 1.00 86.69 82 ILE A CA 1
ATOM 602 C C . ILE A 1 82 ? 4.279 -11.042 -12.311 1.00 86.69 82 ILE A C 1
ATOM 604 O O . ILE A 1 82 ? 3.764 -12.167 -12.104 1.00 86.69 82 ILE A O 1
#

Nearest PDB structures (foldseek):
  5mn2-assembly2_C  TM=4.262E-01  e=9.038E+00  synthetic construct

Solvent-accessible surface area (backbone atoms only — not comparable to full-atom values): 4963 Å² total; per-residue (Å²): 129,84,79,82,72,63,54,93,89,56,60,84,92,48,66,64,52,77,47,76,45,80,58,63,54,68,64,53,48,73,70,48,59,94,80,47,42,73,30,86,69,49,40,41,36,42,33,42,38,48,41,75,53,98,86,40,84,42,56,37,38,39,36,30,35,38,24,22,48,94,86,45,74,50,72,42,73,81,45,76,50,112